Protein AF-A0A2X2K7L7-F1 (afdb_monomer)

Foldseek 3Di:
DVLVCLVVVLVVVLVVVVVVLVVPDPAFPQVVVLVVVVVVDDPVCCCVPPPPPVVVVLCCPLQVPQQCPVCVVPNVVSLQVSLVVQLVPGHGPDPSNSVSSSVSSNSVSVSD

Radius of gyration: 14.84 Å; Cα contacts (8 Å, |Δi|>4): 94; chains: 1; bounding box: 29×33×39 Å

Solvent-accessible surface area (backbone atoms only — not comparable to full-atom values): 6036 Å² total; per-residue (Å²): 117,70,66,60,52,52,53,53,51,42,54,54,49,47,53,54,49,50,54,57,47,55,74,78,41,79,82,32,47,43,60,57,51,48,55,56,53,52,77,78,44,59,68,76,55,43,48,46,66,63,49,51,50,48,54,52,50,47,47,47,45,43,48,46,38,37,18,58,56,73,21,56,92,41,50,68,60,15,36,56,53,30,9,52,53,52,16,70,74,52,56,45,92,44,85,70,45,32,47,65,42,29,54,46,32,43,54,67,48,68,79,112

Structure (mmCIF, N/CA/C/O backbone):
data_AF-A0A2X2K7L7-F1
#
_entry.id   AF-A0A2X2K7L7-F1
#
loop_
_atom_site.group_PDB
_atom_site.id
_atom_site.type_symbol
_atom_site.label_atom_id
_atom_site.label_alt_id
_atom_site.label_comp_id
_atom_site.label_asym_id
_atom_site.label_entity_id
_atom_site.label_seq_id
_atom_site.pdbx_PDB_ins_code
_atom_site.Cartn_x
_atom_site.Cartn_y
_atom_site.Cartn_z
_atom_site.occupancy
_atom_site.B_iso_or_equiv
_atom_site.auth_seq_id
_atom_site.auth_comp_id
_atom_site.auth_asym_id
_atom_site.auth_atom_id
_atom_site.pdbx_PDB_model_num
ATOM 1 N N . MET A 1 1 ? 9.593 8.647 20.745 1.00 60.00 1 MET A N 1
ATOM 2 C CA . MET A 1 1 ? 10.613 7.573 20.722 1.00 60.00 1 MET A CA 1
ATOM 3 C C . MET A 1 1 ? 10.013 6.228 20.308 1.00 60.00 1 MET A C 1
ATOM 5 O O . MET A 1 1 ? 10.528 5.652 19.366 1.00 60.00 1 MET A O 1
ATOM 9 N N . SER A 1 2 ? 8.910 5.753 20.907 1.00 78.38 2 SER A N 1
ATOM 10 C CA . SER A 1 2 ? 8.307 4.445 20.564 1.00 78.38 2 SER A CA 1
ATOM 11 C C . SER A 1 2 ? 7.745 4.347 19.136 1.00 78.38 2 SER A C 1
ATOM 13 O O . SER A 1 2 ? 8.031 3.382 18.443 1.00 78.38 2 SER A O 1
ATOM 15 N N . GLN A 1 3 ? 7.005 5.352 18.656 1.00 78.00 3 GLN A N 1
ATOM 16 C CA . GLN A 1 3 ? 6.373 5.312 17.323 1.00 78.00 3 GLN A CA 1
ATOM 17 C C . GLN A 1 3 ? 7.373 5.240 16.162 1.00 78.00 3 GLN A C 1
ATOM 19 O O . GLN A 1 3 ? 7.173 4.479 15.225 1.00 78.00 3 GLN A O 1
ATOM 24 N N . VAL A 1 4 ? 8.483 5.976 16.248 1.00 82.94 4 VAL A N 1
ATOM 25 C CA . VAL A 1 4 ? 9.533 5.957 15.216 1.00 82.94 4 VAL A CA 1
ATOM 26 C C . VAL A 1 4 ? 10.177 4.572 15.114 1.00 82.94 4 VAL A C 1
ATOM 28 O O . VAL A 1 4 ? 10.427 4.096 14.014 1.00 82.94 4 VAL A O 1
ATOM 31 N N . ILE A 1 5 ? 10.386 3.895 16.249 1.00 85.88 5 ILE A N 1
ATOM 32 C CA . ILE A 1 5 ? 10.921 2.525 16.279 1.00 85.88 5 ILE A CA 1
ATOM 33 C C . ILE A 1 5 ? 9.964 1.560 15.578 1.00 85.88 5 ILE A C 1
ATOM 35 O O . ILE A 1 5 ? 10.415 0.713 14.815 1.00 85.88 5 ILE A O 1
ATOM 39 N N . TYR A 1 6 ? 8.658 1.705 15.797 1.00 85.19 6 TYR A N 1
ATOM 40 C CA . TYR A 1 6 ? 7.659 0.870 15.139 1.00 85.19 6 TYR A CA 1
ATOM 41 C C . TYR A 1 6 ? 7.608 1.096 13.626 1.00 85.19 6 TYR A C 1
ATOM 43 O O . TYR A 1 6 ? 7.581 0.120 12.887 1.00 85.19 6 TYR A O 1
ATOM 51 N N . ILE A 1 7 ? 7.681 2.350 13.168 1.00 86.50 7 ILE A N 1
ATOM 52 C CA . ILE A 1 7 ? 7.718 2.681 11.736 1.00 86.50 7 ILE A CA 1
ATOM 53 C C . ILE A 1 7 ? 8.977 2.104 11.078 1.00 86.50 7 ILE A C 1
ATOM 55 O O . ILE A 1 7 ? 8.882 1.426 10.059 1.00 86.50 7 ILE A O 1
ATOM 59 N N . ILE A 1 8 ? 10.154 2.327 11.675 1.00 90.12 8 ILE A N 1
ATOM 60 C CA . ILE A 1 8 ? 11.423 1.807 11.144 1.00 90.12 8 ILE A CA 1
ATOM 61 C C . ILE A 1 8 ? 11.419 0.276 11.160 1.00 90.12 8 ILE A C 1
ATOM 63 O O . ILE A 1 8 ? 11.775 -0.351 10.168 1.00 90.12 8 ILE A O 1
ATOM 67 N N . GLY A 1 9 ? 10.988 -0.335 12.266 1.00 92.38 9 GLY A N 1
ATOM 68 C CA . GLY A 1 9 ? 10.882 -1.788 12.384 1.00 92.38 9 GLY A CA 1
ATOM 69 C C . GLY A 1 9 ? 9.908 -2.386 11.370 1.00 92.38 9 GLY A C 1
ATOM 70 O O . GLY A 1 9 ? 10.203 -3.423 10.787 1.00 92.38 9 GLY A O 1
ATOM 71 N N . GLY A 1 10 ? 8.791 -1.705 11.107 1.00 92.62 10 GLY A N 1
ATOM 72 C CA . GLY A 1 10 ? 7.831 -2.063 10.068 1.00 92.62 10 GLY A CA 1
ATOM 73 C C . GLY A 1 10 ? 8.409 -2.032 8.673 1.00 92.62 10 GLY A C 1
ATOM 74 O O . GLY A 1 10 ? 8.295 -3.011 7.947 1.00 92.62 10 GLY A O 1
ATOM 75 N N . ALA A 1 11 ? 9.073 -0.932 8.322 1.00 92.31 11 ALA A N 1
ATOM 76 C CA . ALA A 1 11 ? 9.718 -0.785 7.025 1.00 92.31 11 ALA A CA 1
ATOM 77 C C . ALA A 1 11 ? 10.797 -1.858 6.806 1.00 92.31 11 ALA A C 1
ATOM 79 O O . ALA A 1 11 ? 10.863 -2.455 5.736 1.00 92.31 11 ALA A O 1
ATOM 80 N N . LEU A 1 12 ? 11.601 -2.159 7.833 1.00 95.56 12 LEU A N 1
ATOM 81 C CA . LEU A 1 12 ? 12.599 -3.232 7.771 1.00 95.56 12 LEU A CA 1
ATOM 82 C C . LEU A 1 12 ? 11.958 -4.619 7.637 1.00 95.56 12 LEU A C 1
ATOM 84 O O . LEU A 1 12 ? 12.487 -5.468 6.921 1.00 95.56 12 LEU A O 1
ATOM 88 N N . LEU A 1 13 ? 10.830 -4.855 8.312 1.00 96.06 13 LEU A N 1
ATOM 89 C CA . LEU A 1 13 ? 10.093 -6.110 8.205 1.0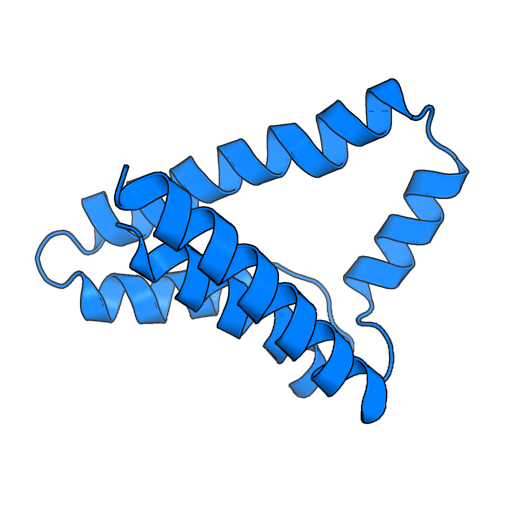0 96.06 13 LEU A CA 1
ATOM 90 C C . LEU A 1 13 ? 9.497 -6.289 6.805 1.00 96.06 13 LEU A C 1
ATOM 92 O O . LEU A 1 13 ? 9.671 -7.355 6.226 1.00 96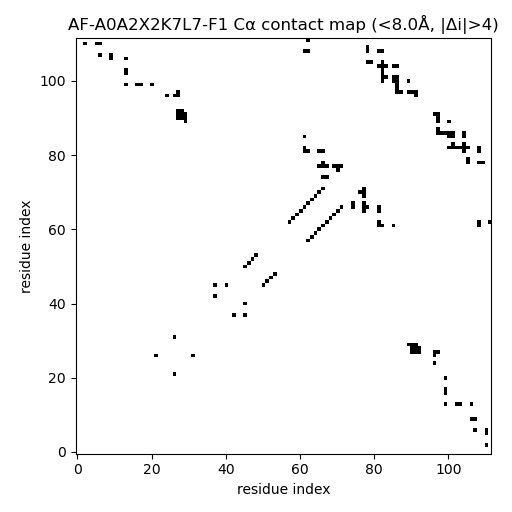.06 13 LEU A O 1
ATOM 96 N N . ILE A 1 14 ? 8.851 -5.254 6.259 1.00 95.88 14 ILE A N 1
ATOM 97 C CA . ILE A 1 14 ? 8.321 -5.246 4.887 1.00 95.88 14 ILE A CA 1
ATOM 98 C C . ILE A 1 14 ? 9.450 -5.539 3.902 1.00 95.88 14 ILE A C 1
ATOM 100 O O . ILE A 1 14 ? 9.352 -6.501 3.155 1.00 95.88 14 ILE A O 1
ATOM 104 N N . TYR A 1 15 ? 10.572 -4.822 4.002 1.00 95.69 15 TYR A N 1
ATOM 105 C CA . TYR A 1 15 ? 11.736 -5.050 3.146 1.00 95.69 15 TYR A CA 1
ATOM 106 C C . TYR A 1 15 ? 12.243 -6.502 3.201 1.00 95.69 15 TYR A C 1
ATOM 108 O O . TYR A 1 15 ? 12.554 -7.102 2.174 1.00 95.69 15 TYR A O 1
ATOM 116 N N . GLY A 1 16 ? 12.317 -7.096 4.396 1.00 96.88 16 GLY A N 1
ATOM 117 C CA . GLY A 1 16 ? 12.709 -8.498 4.556 1.00 96.88 16 GLY A CA 1
ATOM 118 C C . GLY A 1 16 ? 11.701 -9.483 3.955 1.00 96.88 16 GLY A C 1
ATOM 119 O O . GLY A 1 16 ? 12.104 -10.481 3.357 1.00 96.88 16 GLY A O 1
ATOM 120 N N . LEU A 1 17 ? 10.403 -9.204 4.096 1.00 96.94 17 LEU A N 1
ATOM 121 C CA . LEU A 1 17 ? 9.332 -10.009 3.507 1.00 96.94 17 LEU A CA 1
ATOM 122 C C . LEU A 1 17 ? 9.301 -9.889 1.980 1.00 96.94 17 LEU A C 1
ATOM 124 O O . LEU A 1 17 ? 9.124 -10.910 1.323 1.00 96.94 17 LEU A O 1
ATOM 128 N N . ASP A 1 18 ? 9.552 -8.702 1.425 1.00 95.94 18 ASP A N 1
ATOM 129 C CA . ASP A 1 18 ? 9.659 -8.477 -0.020 1.00 95.94 18 ASP A CA 1
ATOM 130 C C . ASP A 1 18 ? 10.820 -9.294 -0.603 1.00 95.94 18 ASP A C 1
ATOM 132 O O . ASP A 1 18 ? 10.643 -10.022 -1.576 1.00 95.94 18 ASP A O 1
ATOM 136 N N . HIS A 1 19 ? 11.998 -9.264 0.034 1.00 95.81 19 HIS A N 1
ATOM 137 C CA . HIS A 1 19 ? 13.142 -10.093 -0.377 1.00 95.81 19 HIS A CA 1
ATOM 138 C C . HIS A 1 19 ? 12.840 -11.587 -0.317 1.00 95.81 19 HIS A C 1
ATOM 140 O O . HIS A 1 19 ? 13.225 -12.341 -1.211 1.00 95.81 19 HIS A O 1
ATOM 146 N N . LEU A 1 20 ? 12.148 -12.025 0.735 1.00 96.50 20 LEU A N 1
ATOM 147 C CA . LEU A 1 20 ? 11.727 -13.414 0.858 1.00 96.50 20 LEU A CA 1
ATOM 148 C C . LEU A 1 20 ? 10.726 -13.785 -0.241 1.00 96.50 20 LEU A C 1
ATOM 150 O O . LEU A 1 20 ? 10.844 -14.853 -0.832 1.00 96.50 20 LEU A O 1
ATOM 154 N N . TYR A 1 21 ? 9.760 -12.913 -0.526 1.00 95.94 21 TYR A N 1
ATOM 155 C CA . TYR A 1 21 ? 8.779 -13.103 -1.587 1.00 95.94 21 TYR A CA 1
ATOM 156 C C . TYR A 1 21 ? 9.472 -13.246 -2.949 1.00 95.94 21 TYR A C 1
ATOM 158 O O . TYR A 1 21 ? 9.250 -14.245 -3.637 1.00 95.94 21 TYR A O 1
ATOM 166 N N . LEU A 1 22 ? 10.382 -12.322 -3.274 1.00 95.62 22 LEU A N 1
ATOM 167 C CA . LEU A 1 22 ? 11.142 -12.295 -4.528 1.00 95.62 22 LEU A CA 1
ATOM 168 C C . LEU A 1 22 ? 12.121 -13.468 -4.684 1.00 95.62 22 LEU A C 1
ATOM 170 O O . LEU A 1 22 ? 12.541 -13.785 -5.793 1.00 95.62 22 LEU A O 1
ATOM 174 N N . HIS A 1 23 ? 12.488 -14.146 -3.594 1.00 96.00 23 HIS A N 1
ATOM 175 C CA . HIS A 1 23 ? 13.289 -15.368 -3.673 1.00 96.00 23 HIS A CA 1
ATOM 176 C C . HIS A 1 23 ? 12.515 -16.543 -4.292 1.00 96.00 23 HIS A C 1
ATOM 178 O O . HIS A 1 23 ? 13.121 -17.450 -4.863 1.00 96.00 23 HIS A O 1
ATOM 184 N N . PHE A 1 24 ? 11.186 -16.541 -4.162 1.00 95.06 24 PHE A N 1
ATOM 185 C CA . PHE A 1 24 ? 10.321 -17.638 -4.602 1.00 95.06 24 PHE A CA 1
ATOM 186 C C . PHE A 1 24 ? 9.377 -17.262 -5.747 1.00 95.06 24 PHE A C 1
ATOM 188 O O . PHE A 1 24 ? 8.849 -18.161 -6.400 1.00 95.06 24 PHE A O 1
ATOM 195 N N . HIS A 1 25 ? 9.140 -15.970 -5.975 1.00 93.81 25 HIS A N 1
ATOM 196 C CA . HIS A 1 25 ? 8.157 -15.467 -6.929 1.00 93.81 25 HIS A CA 1
ATOM 197 C C . HIS A 1 25 ? 8.707 -14.283 -7.715 1.00 93.81 25 HIS A C 1
ATOM 199 O O . HIS A 1 25 ? 9.602 -13.573 -7.260 1.00 93.81 25 HIS A O 1
ATOM 205 N N . ASP A 1 26 ? 8.118 -14.046 -8.881 1.00 92.75 26 ASP A N 1
ATOM 206 C CA . ASP A 1 26 ? 8.460 -12.899 -9.707 1.00 92.75 26 ASP A CA 1
ATOM 207 C C . ASP A 1 26 ? 7.915 -11.588 -9.125 1.00 92.75 26 ASP A C 1
ATOM 209 O O . ASP A 1 26 ? 6.950 -11.554 -8.348 1.00 92.75 26 ASP A O 1
ATOM 213 N N . VAL A 1 27 ? 8.545 -10.493 -9.549 1.00 91.19 27 VAL A N 1
ATOM 214 C CA . VAL A 1 27 ? 8.149 -9.121 -9.225 1.00 91.19 27 VAL A CA 1
ATOM 215 C C . VAL A 1 27 ? 6.682 -8.897 -9.629 1.00 91.19 27 VAL A C 1
ATOM 217 O O . VAL A 1 27 ? 6.341 -9.185 -10.781 1.00 91.19 27 VAL A O 1
ATOM 220 N N . PRO A 1 28 ? 5.809 -8.388 -8.736 1.00 92.62 28 PRO A N 1
ATOM 221 C CA . PRO A 1 28 ? 4.410 -8.128 -9.068 1.00 92.62 28 PRO A CA 1
ATOM 222 C C . PRO A 1 28 ? 4.251 -7.114 -10.208 1.00 92.62 28 PRO A C 1
ATOM 224 O O . PRO A 1 28 ? 5.074 -6.216 -10.376 1.00 92.62 28 PRO A O 1
ATOM 227 N N . THR A 1 29 ? 3.157 -7.227 -10.958 1.00 92.81 29 THR A N 1
ATOM 228 C CA . THR A 1 29 ? 2.858 -6.414 -12.149 1.00 92.81 29 THR A CA 1
ATOM 229 C C . THR A 1 29 ? 2.897 -4.917 -11.872 1.00 92.81 29 THR A C 1
ATOM 231 O O . THR A 1 29 ? 3.541 -4.187 -12.618 1.00 92.81 29 THR A O 1
ATOM 234 N N . ASN A 1 30 ? 2.299 -4.475 -10.762 1.00 90.12 30 ASN A N 1
ATOM 235 C CA . ASN A 1 30 ? 2.327 -3.075 -10.348 1.00 90.12 30 ASN A CA 1
ATOM 236 C C . ASN A 1 30 ? 3.760 -2.527 -10.203 1.00 90.12 30 ASN A C 1
ATOM 238 O O . ASN A 1 30 ? 4.044 -1.439 -10.686 1.00 90.12 30 ASN A O 1
ATOM 242 N N . GLU A 1 31 ? 4.688 -3.289 -9.619 1.00 90.19 31 GLU A N 1
ATOM 243 C CA . GLU A 1 31 ? 6.084 -2.842 -9.487 1.00 90.19 31 GLU A CA 1
ATOM 244 C C . GLU A 1 31 ? 6.783 -2.765 -10.855 1.00 90.19 31 GLU A C 1
ATOM 246 O O . GLU A 1 31 ? 7.514 -1.820 -11.139 1.00 90.19 31 GLU A O 1
ATOM 251 N N . GLN A 1 32 ? 6.508 -3.717 -11.753 1.00 92.62 32 GLN A N 1
ATOM 252 C CA . GLN A 1 32 ? 7.057 -3.684 -13.112 1.00 92.62 32 GLN A CA 1
ATOM 253 C C . GLN A 1 32 ? 6.542 -2.488 -13.921 1.00 92.62 32 GLN A C 1
ATOM 255 O O . GLN A 1 32 ? 7.278 -1.925 -14.732 1.00 92.62 32 GLN A O 1
ATOM 260 N N . GLU A 1 33 ? 5.267 -2.140 -13.762 1.00 90.31 33 GLU A N 1
ATOM 261 C CA . GLU A 1 33 ? 4.666 -0.984 -14.420 1.00 90.31 33 GLU A CA 1
ATOM 262 C C . GLU A 1 33 ? 5.222 0.315 -13.846 1.00 90.31 33 GLU A C 1
ATOM 264 O O . GLU A 1 33 ? 5.637 1.191 -14.607 1.00 90.31 33 GLU A O 1
ATOM 269 N N . LEU A 1 34 ? 5.372 0.375 -12.523 1.00 90.38 34 LEU A N 1
ATOM 270 C CA . LEU A 1 34 ? 5.987 1.502 -11.848 1.00 90.38 34 LEU A CA 1
ATOM 271 C C . LEU A 1 34 ? 7.419 1.750 -12.330 1.00 90.38 34 LEU A C 1
ATOM 273 O O . LEU A 1 34 ? 7.764 2.877 -12.683 1.00 90.38 34 LEU A O 1
ATOM 277 N N . ASP A 1 35 ? 8.238 0.703 -12.436 1.00 91.19 35 ASP A N 1
ATOM 278 C CA . ASP A 1 35 ? 9.600 0.801 -12.964 1.00 91.19 35 ASP A CA 1
ATOM 279 C C . ASP A 1 35 ? 9.637 1.353 -14.398 1.00 91.19 35 ASP A C 1
ATOM 281 O O . ASP A 1 35 ? 10.528 2.137 -14.746 1.00 91.19 35 ASP A O 1
ATOM 285 N N . ARG A 1 36 ? 8.665 0.985 -15.244 1.00 90.88 36 ARG A N 1
ATOM 286 C CA . ARG A 1 36 ? 8.557 1.508 -16.617 1.00 90.88 36 ARG A CA 1
ATOM 287 C C . ARG A 1 36 ? 8.174 2.984 -16.626 1.00 90.88 36 ARG A C 1
ATOM 289 O O . ARG A 1 36 ? 8.766 3.749 -17.386 1.00 90.88 36 ARG A O 1
ATOM 296 N N . GLU A 1 37 ? 7.230 3.405 -15.787 1.00 87.94 37 GLU A N 1
ATOM 297 C CA . GLU A 1 37 ? 6.856 4.820 -15.672 1.00 87.94 37 GLU A CA 1
ATOM 298 C C . GLU A 1 37 ? 8.019 5.670 -15.141 1.00 87.94 37 GLU A C 1
ATOM 300 O O . GLU A 1 37 ? 8.323 6.741 -15.680 1.00 87.94 37 GLU A O 1
ATOM 305 N N . LEU A 1 38 ? 8.740 5.160 -14.137 1.00 90.25 38 LEU A N 1
ATOM 306 C CA . LEU A 1 38 ? 9.877 5.836 -13.515 1.00 90.25 38 LEU A CA 1
ATOM 307 C C . LEU A 1 38 ? 11.028 6.098 -14.491 1.00 90.25 38 LEU A C 1
ATOM 309 O O . LEU A 1 38 ? 11.661 7.151 -14.407 1.00 90.25 38 LEU A O 1
ATOM 313 N N . GLN A 1 39 ? 11.283 5.196 -15.445 1.00 90.38 39 GLN A N 1
ATOM 314 C CA . GLN A 1 39 ? 12.322 5.382 -16.471 1.00 90.38 39 GLN A CA 1
ATOM 315 C C . GLN A 1 39 ? 12.071 6.591 -17.383 1.00 90.38 39 GLN A C 1
ATOM 317 O O . GLN A 1 39 ? 13.007 7.107 -18.001 1.00 90.38 39 GLN A O 1
ATOM 322 N N . HIS A 1 40 ? 10.826 7.058 -17.467 1.00 87.81 40 HIS A N 1
ATOM 323 C CA . HIS A 1 40 ? 10.421 8.158 -18.337 1.00 87.81 40 HIS A CA 1
ATOM 324 C C . HIS A 1 40 ? 10.113 9.456 -17.576 1.00 87.81 40 HIS A C 1
ATOM 326 O O . HIS A 1 40 ? 9.840 10.480 -18.207 1.00 87.81 40 HIS A O 1
ATOM 332 N N . MET A 1 41 ? 10.200 9.451 -16.240 1.00 90.81 41 MET A N 1
ATOM 333 C CA . MET A 1 41 ? 9.852 10.590 -15.390 1.00 90.81 41 MET A CA 1
ATOM 334 C C . MET A 1 41 ? 11.074 11.219 -14.700 1.00 90.81 41 MET A C 1
ATOM 336 O O . MET A 1 41 ? 11.946 10.516 -14.189 1.00 90.81 41 MET A O 1
ATOM 340 N N . PRO A 1 42 ? 11.151 12.563 -14.613 1.00 94.00 42 PRO A N 1
ATOM 341 C CA . PRO A 1 42 ? 12.158 13.223 -13.791 1.00 94.00 42 PRO A CA 1
ATOM 342 C C . PRO A 1 42 ? 12.019 12.835 -12.314 1.00 94.00 42 PRO A C 1
ATOM 344 O O . PRO A 1 42 ? 10.921 12.886 -11.764 1.00 94.00 42 PRO A O 1
ATOM 347 N N . LEU A 1 43 ? 13.144 12.571 -11.640 1.00 90.62 43 LEU A N 1
ATOM 348 C CA . LEU A 1 43 ? 13.180 12.101 -10.245 1.00 90.62 43 LEU A CA 1
ATOM 349 C C . LEU A 1 43 ? 12.307 12.928 -9.284 1.00 90.62 43 LEU A C 1
ATOM 351 O O . LEU A 1 43 ? 11.614 12.372 -8.438 1.00 90.62 43 LEU A O 1
ATOM 355 N N . TYR A 1 44 ? 12.328 14.258 -9.407 1.00 92.38 44 TYR A N 1
ATOM 356 C CA . TYR A 1 44 ? 11.543 15.133 -8.532 1.00 92.38 44 TYR A CA 1
ATOM 357 C C . TYR A 1 44 ? 10.031 14.976 -8.743 1.00 92.38 44 TYR A C 1
ATOM 359 O O . TYR A 1 44 ? 9.278 15.092 -7.780 1.00 92.38 44 TYR A O 1
ATOM 367 N N . MET A 1 45 ? 9.584 14.705 -9.977 1.00 92.88 45 MET A N 1
ATOM 368 C CA . MET A 1 45 ? 8.178 14.406 -10.249 1.00 92.88 45 MET A CA 1
ATOM 369 C C . MET A 1 45 ? 7.823 13.053 -9.653 1.00 92.88 45 MET A C 1
ATOM 371 O O . MET A 1 45 ? 6.868 12.984 -8.888 1.00 92.88 45 MET A O 1
ATOM 375 N N . SER A 1 46 ? 8.642 12.030 -9.906 1.00 92.06 46 SER A N 1
ATOM 376 C CA . SER A 1 46 ? 8.433 10.677 -9.391 1.00 92.06 46 SER A CA 1
ATOM 377 C C . SER A 1 46 ? 8.298 10.647 -7.868 1.00 92.06 46 SER A C 1
ATOM 379 O O . SER A 1 46 ? 7.349 10.081 -7.338 1.00 92.06 46 SER A O 1
ATOM 381 N N . ILE A 1 47 ? 9.185 11.331 -7.138 1.00 92.06 47 ILE A N 1
ATOM 382 C CA . ILE A 1 47 ? 9.103 11.407 -5.670 1.00 92.06 47 ILE A CA 1
ATOM 383 C C . ILE A 1 47 ? 7.751 11.977 -5.220 1.00 92.06 47 ILE A C 1
ATOM 385 O O . ILE A 1 47 ? 7.148 11.479 -4.271 1.00 92.06 47 ILE A O 1
ATOM 389 N N . VAL A 1 48 ? 7.252 13.016 -5.888 1.00 93.75 48 VAL A N 1
ATOM 390 C CA . VAL A 1 48 ? 5.992 13.652 -5.495 1.00 93.75 48 VAL A CA 1
ATOM 391 C C . VAL A 1 48 ? 4.794 12.777 -5.862 1.00 93.75 48 VAL A C 1
ATOM 393 O O . VAL A 1 48 ? 3.932 12.555 -5.014 1.00 93.75 48 VAL A O 1
ATOM 396 N N . THR A 1 49 ? 4.730 12.282 -7.098 1.00 91.81 49 THR A N 1
ATOM 397 C CA . THR A 1 49 ? 3.532 11.630 -7.647 1.00 91.81 49 THR A CA 1
ATOM 398 C C . THR A 1 49 ? 3.406 10.159 -7.283 1.00 91.81 49 THR A C 1
ATOM 400 O O . THR A 1 49 ? 2.283 9.683 -7.179 1.00 91.81 49 THR A O 1
ATOM 403 N N . ILE A 1 50 ? 4.522 9.458 -7.076 1.00 90.81 50 ILE A N 1
ATOM 404 C CA . ILE A 1 50 ? 4.550 8.010 -6.821 1.00 90.81 50 ILE A CA 1
ATOM 405 C C . ILE A 1 50 ? 4.808 7.707 -5.343 1.00 90.81 50 ILE A C 1
ATOM 407 O O . ILE A 1 50 ? 4.223 6.779 -4.799 1.00 90.81 50 ILE A O 1
ATOM 411 N N . ALA A 1 51 ? 5.647 8.492 -4.661 1.00 90.25 51 ALA A N 1
ATOM 412 C CA . ALA A 1 51 ? 5.971 8.219 -3.260 1.00 90.25 51 ALA A CA 1
ATOM 413 C C . ALA A 1 51 ? 5.128 9.058 -2.289 1.00 90.25 51 ALA A C 1
ATOM 415 O O . ALA A 1 51 ? 4.435 8.517 -1.433 1.00 90.25 51 ALA A O 1
ATOM 416 N N . ILE A 1 52 ? 5.171 10.390 -2.400 1.00 94.00 52 ILE A N 1
ATOM 417 C CA . ILE A 1 52 ? 4.591 11.275 -1.375 1.00 94.00 52 ILE A CA 1
ATOM 418 C C . ILE A 1 52 ? 3.063 11.308 -1.446 1.00 94.0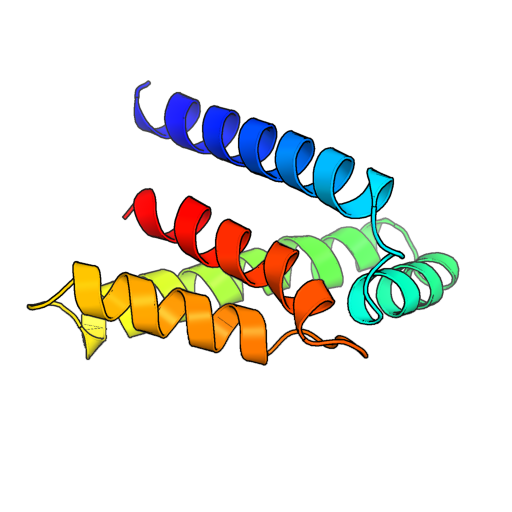0 52 ILE A C 1
ATOM 420 O O . ILE A 1 52 ? 2.401 11.111 -0.426 1.00 94.00 52 ILE A O 1
ATOM 424 N N . ILE A 1 53 ? 2.492 11.593 -2.621 1.00 95.69 53 ILE A N 1
ATOM 425 C CA . ILE A 1 53 ? 1.036 11.726 -2.767 1.00 95.69 53 ILE A CA 1
ATOM 426 C C . ILE A 1 53 ? 0.328 10.405 -2.425 1.00 95.69 53 ILE A C 1
ATOM 428 O O . ILE A 1 53 ? -0.568 10.451 -1.575 1.00 95.69 53 ILE A O 1
ATOM 432 N N . PRO A 1 54 ? 0.725 9.242 -2.985 1.00 93.38 54 PRO A N 1
ATOM 433 C CA . PRO A 1 54 ? 0.100 7.967 -2.644 1.00 93.38 54 PRO A CA 1
ATOM 434 C C . PRO A 1 54 ? 0.217 7.645 -1.156 1.00 93.38 54 PRO A C 1
ATOM 436 O O . PRO A 1 54 ? -0.807 7.396 -0.529 1.00 93.38 54 PRO A O 1
ATOM 439 N N . ALA A 1 55 ? 1.393 7.807 -0.535 1.00 92.44 55 ALA A N 1
ATOM 440 C CA . ALA A 1 55 ? 1.558 7.545 0.898 1.00 92.44 55 ALA A CA 1
ATOM 441 C C . ALA A 1 55 ? 0.611 8.382 1.782 1.00 92.44 55 ALA A C 1
ATOM 443 O O . ALA A 1 55 ? 0.043 7.871 2.752 1.00 92.44 55 ALA A O 1
ATOM 444 N N . ILE A 1 56 ? 0.403 9.663 1.448 1.00 96.06 56 ILE A N 1
ATOM 445 C CA . ILE A 1 56 ? -0.543 10.530 2.169 1.00 96.06 56 ILE A CA 1
ATOM 446 C C . ILE A 1 56 ? -1.981 10.046 1.966 1.00 96.06 56 ILE A C 1
ATOM 448 O O . ILE A 1 56 ? -2.735 9.926 2.936 1.00 96.06 56 ILE A O 1
ATOM 452 N N . VAL A 1 57 ? -2.373 9.780 0.717 1.00 97.00 57 VAL A N 1
ATOM 453 C CA . VAL A 1 57 ? -3.728 9.321 0.382 1.00 97.00 57 VAL A CA 1
ATOM 454 C C . VAL A 1 57 ? -4.025 7.995 1.074 1.00 97.00 57 VAL A C 1
ATOM 456 O O . VAL A 1 57 ? -5.077 7.844 1.692 1.00 97.00 57 VAL A O 1
ATOM 459 N N . GLU A 1 58 ? -3.084 7.061 1.043 1.00 95.31 58 GLU A N 1
ATOM 460 C CA . GLU A 1 58 ? -3.213 5.763 1.681 1.00 95.31 58 GLU A CA 1
ATOM 461 C C . GLU A 1 58 ? -3.381 5.883 3.204 1.00 95.31 58 GLU A C 1
ATOM 463 O O . GLU A 1 58 ? -4.247 5.230 3.791 1.00 95.31 58 GLU A O 1
ATOM 468 N N . GLU A 1 59 ? -2.601 6.734 3.875 1.00 94.50 59 GLU A N 1
ATOM 469 C CA . GLU A 1 59 ? -2.751 6.949 5.320 1.00 94.50 59 GLU A CA 1
ATOM 470 C C . GLU A 1 59 ?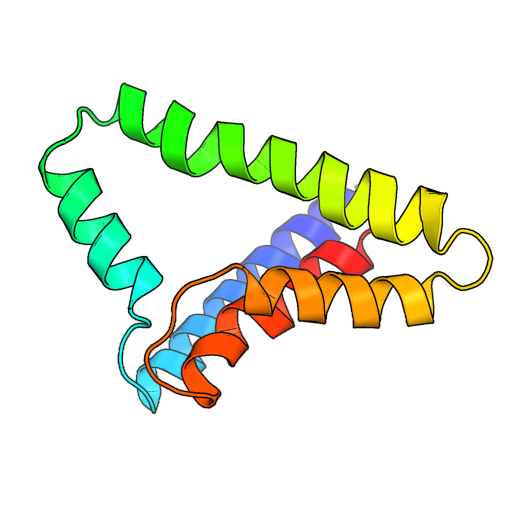 -4.131 7.534 5.653 1.00 94.50 59 GLU A C 1
ATOM 472 O O . GLU A 1 59 ? -4.825 7.046 6.550 1.00 94.50 59 GLU A O 1
ATOM 477 N N . ILE A 1 60 ? -4.589 8.526 4.886 1.00 96.62 60 ILE A N 1
ATOM 478 C CA . ILE A 1 60 ? -5.902 9.147 5.095 1.00 96.62 60 ILE A CA 1
ATOM 479 C C . ILE A 1 60 ? -7.031 8.136 4.865 1.00 96.62 60 ILE A C 1
ATOM 481 O O . ILE A 1 60 ? -7.949 8.040 5.682 1.00 96.62 60 ILE A O 1
ATOM 485 N N . VAL A 1 61 ? -6.979 7.371 3.775 1.00 97.44 61 VAL A N 1
ATOM 486 C CA . VAL A 1 61 ? -8.054 6.453 3.382 1.00 97.44 61 VAL A CA 1
ATOM 487 C C . VAL A 1 61 ? -8.069 5.211 4.266 1.00 97.44 61 VAL A C 1
ATOM 489 O O . VAL A 1 61 ? -9.071 4.932 4.927 1.00 97.44 61 VAL A O 1
ATOM 492 N N . PHE A 1 62 ? -6.967 4.469 4.320 1.00 96.81 62 PHE A N 1
ATOM 493 C CA . PHE A 1 62 ? -6.943 3.151 4.951 1.00 96.81 62 PHE A CA 1
ATOM 494 C C . PHE A 1 62 ? -6.892 3.247 6.472 1.00 96.81 62 PHE A C 1
ATOM 496 O O . PHE A 1 62 ? -7.599 2.510 7.165 1.00 96.81 62 PHE A O 1
ATOM 503 N N . ARG A 1 63 ? -6.092 4.174 7.008 1.00 94.50 63 ARG A N 1
ATOM 504 C CA . ARG A 1 63 ? -5.893 4.307 8.454 1.00 94.50 63 ARG A CA 1
ATOM 505 C C . ARG A 1 63 ? -6.850 5.322 9.059 1.00 94.50 63 ARG A C 1
ATOM 507 O O . ARG A 1 63 ? -7.507 5.027 10.058 1.00 94.50 63 ARG A O 1
ATOM 514 N N . GLY A 1 64 ? -6.999 6.478 8.422 1.00 94.50 64 GLY A N 1
ATOM 515 C CA . GLY A 1 64 ? -7.946 7.510 8.833 1.00 94.50 64 GLY A CA 1
ATOM 516 C C . GLY A 1 64 ? -9.404 7.079 8.664 1.00 94.50 64 GLY A C 1
ATOM 517 O O . GLY A 1 64 ? -10.140 6.983 9.644 1.00 94.50 64 GLY A O 1
ATOM 518 N N . MET A 1 65 ? -9.844 6.810 7.436 1.00 96.62 65 MET A N 1
ATOM 519 C CA . MET A 1 65 ? -11.265 6.585 7.160 1.00 96.62 65 MET A CA 1
ATOM 520 C C . MET A 1 65 ? -11.713 5.156 7.468 1.00 96.62 65 MET A C 1
ATOM 522 O O . MET A 1 65 ? -12.623 4.968 8.277 1.00 96.62 65 MET A O 1
ATOM 526 N N . ILE A 1 66 ? -11.094 4.137 6.870 1.00 96.25 66 ILE A N 1
ATOM 527 C CA . ILE A 1 66 ? -11.573 2.755 7.023 1.00 96.25 66 ILE A CA 1
ATOM 528 C C . ILE A 1 66 ? -11.430 2.307 8.484 1.00 96.25 66 ILE A C 1
ATOM 530 O O . ILE A 1 66 ? -12.428 1.978 9.128 1.00 96.25 66 ILE A O 1
ATOM 534 N N . ILE A 1 67 ? -10.223 2.352 9.052 1.00 95.62 67 ILE A N 1
ATOM 535 C CA . ILE A 1 67 ? -9.998 1.820 10.404 1.00 95.62 67 ILE A CA 1
ATOM 536 C C . ILE A 1 67 ? -10.599 2.733 11.484 1.00 95.62 67 ILE A C 1
ATOM 538 O O . ILE A 1 67 ? -11.421 2.274 12.283 1.00 95.62 67 ILE A O 1
ATOM 542 N N . ARG A 1 68 ? -10.225 4.022 11.523 1.00 94.62 68 ARG A N 1
ATOM 543 C CA . ARG A 1 68 ? -10.605 4.915 12.637 1.00 94.62 68 ARG A CA 1
ATOM 544 C C . ARG A 1 68 ? -12.010 5.514 12.531 1.00 94.62 68 ARG A C 1
ATOM 546 O O . ARG A 1 68 ? -12.552 5.885 13.571 1.00 94.62 68 ARG A O 1
ATOM 553 N N . VAL A 1 69 ? -12.615 5.621 11.342 1.00 95.44 69 VAL A N 1
ATOM 554 C CA . VAL A 1 69 ? -13.971 6.190 11.183 1.00 95.44 69 VAL A CA 1
ATOM 555 C C . VAL A 1 69 ? -15.019 5.096 10.989 1.00 95.44 69 VAL A C 1
ATOM 557 O O . VAL A 1 69 ? -15.921 4.976 11.822 1.00 95.44 69 VAL A O 1
ATOM 560 N N . VAL A 1 70 ? -14.899 4.280 9.939 1.00 97.38 70 VAL A N 1
ATOM 561 C CA . VAL A 1 70 ? -15.899 3.252 9.595 1.00 97.38 70 VAL A CA 1
ATOM 562 C C . VAL A 1 70 ? -15.919 2.145 10.651 1.00 97.38 70 VAL A C 1
ATOM 564 O O . VAL A 1 70 ? -16.969 1.840 11.217 1.00 97.38 70 VAL A O 1
ATOM 567 N N . PHE A 1 71 ? -14.751 1.602 10.996 1.00 96.69 71 PHE A N 1
ATOM 568 C CA . PHE A 1 71 ? -14.610 0.496 11.947 1.00 96.69 71 PHE A CA 1
ATOM 569 C C . PHE A 1 71 ? -14.181 0.939 13.352 1.00 96.69 71 PHE A C 1
ATOM 571 O O . PHE A 1 71 ? -13.643 0.144 14.120 1.00 96.69 71 PHE A O 1
ATOM 578 N N . ARG A 1 72 ? -14.496 2.177 13.757 1.00 94.56 72 ARG A N 1
ATOM 579 C CA . ARG A 1 72 ? -14.051 2.779 15.033 1.00 94.56 72 ARG A CA 1
ATOM 580 C C . ARG A 1 72 ? -14.312 1.947 16.301 1.00 94.56 72 ARG A C 1
ATOM 582 O O . ARG A 1 72 ? -13.608 2.099 17.290 1.00 94.56 72 ARG A O 1
ATOM 589 N N . LYS A 1 73 ? -15.351 1.099 16.301 1.00 95.69 73 LYS A N 1
ATOM 590 C CA . LYS A 1 73 ? -15.719 0.209 17.427 1.00 95.69 73 LYS A CA 1
ATOM 591 C C . LYS A 1 73 ? -15.126 -1.201 17.313 1.00 95.69 73 LYS A C 1
ATOM 593 O O . LYS A 1 73 ? -15.191 -1.969 18.266 1.00 95.69 73 LYS A O 1
ATOM 598 N N . HIS A 1 74 ? -14.571 -1.538 16.154 1.00 96.00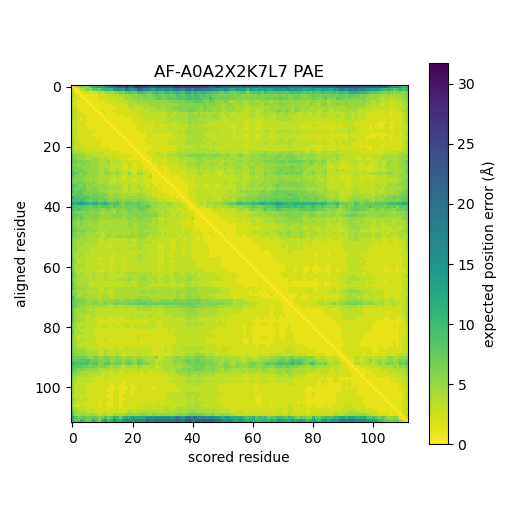 74 HIS A N 1
ATOM 599 C CA . HIS A 1 74 ? -14.072 -2.860 15.794 1.00 96.00 74 HIS A CA 1
ATOM 600 C C . HIS A 1 74 ? -12.752 -2.727 15.028 1.00 96.00 74 HIS A C 1
ATOM 602 O O . HIS A 1 74 ? -12.636 -3.196 13.898 1.00 96.00 74 HIS A O 1
ATOM 608 N N . LEU A 1 75 ? -11.757 -2.079 15.643 1.00 94.69 75 LEU A N 1
ATOM 609 C CA . LEU A 1 75 ? -10.498 -1.715 14.981 1.00 94.69 75 LEU A CA 1
ATOM 610 C C . LEU A 1 75 ? -9.776 -2.917 14.360 1.00 94.69 75 LEU A C 1
ATOM 612 O O . LEU A 1 75 ? -9.222 -2.785 13.279 1.00 94.69 75 LEU A O 1
ATOM 616 N N . PHE A 1 76 ? -9.841 -4.097 14.985 1.00 94.94 76 PHE A N 1
ATOM 617 C CA . PHE A 1 76 ? -9.257 -5.321 14.424 1.00 94.94 76 PHE A CA 1
ATOM 618 C C . PHE A 1 76 ? -9.944 -5.770 13.124 1.00 94.94 76 PHE A C 1
ATOM 620 O O . PHE A 1 76 ? -9.276 -6.124 12.160 1.00 94.94 76 PHE A O 1
ATOM 627 N N . ILE A 1 77 ? -11.280 -5.714 13.068 1.00 96.38 77 ILE A N 1
ATOM 628 C CA . ILE A 1 77 ? -12.025 -6.000 11.832 1.00 96.38 77 ILE A CA 1
ATOM 629 C C . ILE A 1 77 ? -11.703 -4.926 10.791 1.00 96.38 77 ILE A C 1
ATOM 631 O O . ILE A 1 77 ? -11.464 -5.249 9.632 1.00 96.38 77 ILE A O 1
ATOM 635 N N . GLY A 1 78 ? -11.630 -3.664 11.223 1.00 96.94 78 GLY A N 1
ATOM 636 C CA . GLY A 1 78 ? -11.195 -2.554 10.386 1.00 96.94 78 GLY A CA 1
ATOM 637 C C . GLY A 1 78 ? -9.822 -2.785 9.776 1.00 96.94 78 GLY A C 1
ATOM 638 O O . GLY A 1 78 ? -9.663 -2.550 8.587 1.00 96.94 78 GLY A O 1
ATOM 639 N N . LEU A 1 79 ? -8.861 -3.278 10.559 1.00 96.94 79 LEU A N 1
ATOM 640 C CA . LEU A 1 79 ? -7.519 -3.615 10.098 1.00 96.94 79 LEU A CA 1
ATOM 641 C C . LEU A 1 79 ? -7.580 -4.673 8.998 1.00 96.94 79 LEU A C 1
ATOM 643 O O . LEU A 1 79 ? -7.114 -4.414 7.898 1.00 96.94 79 LEU A O 1
ATOM 647 N N . VAL A 1 80 ? -8.223 -5.816 9.259 1.00 97.31 80 VAL A N 1
ATOM 648 C CA . VAL A 1 80 ? -8.332 -6.910 8.277 1.00 97.31 80 VAL A CA 1
ATOM 649 C C . VAL A 1 80 ? -8.995 -6.433 6.984 1.00 97.31 80 VAL A C 1
ATOM 651 O O . VAL A 1 80 ? -8.472 -6.673 5.899 1.00 97.31 80 VAL A O 1
ATOM 654 N N . VAL A 1 81 ? -10.122 -5.723 7.087 1.00 97.56 81 VAL A N 1
ATOM 655 C CA . VAL A 1 81 ? -10.836 -5.194 5.916 1.00 97.56 81 VAL A CA 1
ATOM 656 C C . VAL A 1 81 ? -9.976 -4.177 5.169 1.00 97.56 81 VAL A C 1
ATOM 658 O O . VAL A 1 81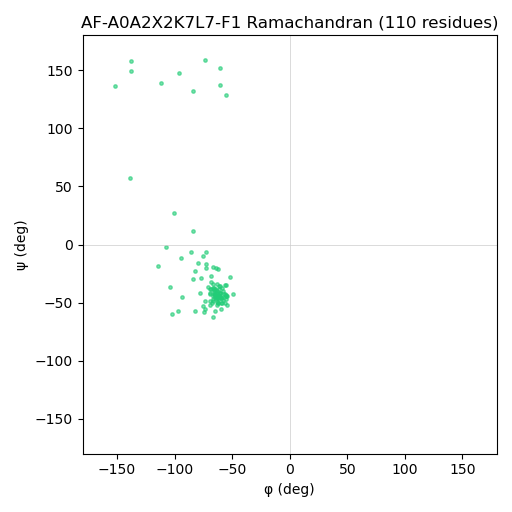 ? -9.867 -4.254 3.952 1.00 97.56 81 VAL A O 1
ATOM 661 N N . SER A 1 82 ? -9.334 -3.253 5.883 1.00 97.62 82 SER A N 1
ATOM 662 C CA . SER A 1 82 ? -8.481 -2.223 5.291 1.00 97.62 82 SER A CA 1
ATOM 663 C C . SER A 1 82 ? -7.294 -2.829 4.545 1.00 97.62 82 SER A C 1
ATOM 665 O O . SER A 1 82 ? -7.050 -2.455 3.404 1.00 97.62 82 SER A O 1
ATOM 667 N N . SER A 1 83 ? -6.616 -3.824 5.125 1.00 97.69 83 SER A N 1
ATOM 668 C CA . SER A 1 83 ? -5.486 -4.507 4.484 1.00 97.69 83 SER A CA 1
ATOM 669 C C . SER A 1 83 ? -5.906 -5.317 3.254 1.00 97.69 83 SER A C 1
ATOM 671 O O . SER A 1 83 ? -5.187 -5.323 2.259 1.00 97.69 83 SER A O 1
ATOM 673 N N . LEU A 1 84 ? -7.077 -5.966 3.286 1.00 97.56 84 LEU A N 1
ATOM 674 C CA . LEU A 1 84 ? -7.619 -6.678 2.122 1.00 97.56 84 LEU A CA 1
ATOM 675 C C . LEU A 1 84 ? -7.984 -5.715 0.987 1.00 97.56 84 LEU A C 1
ATOM 677 O O . LEU A 1 84 ? -7.647 -5.976 -0.165 1.00 97.56 84 LEU A O 1
ATOM 681 N N . VAL A 1 85 ? -8.636 -4.593 1.311 1.00 97.62 85 VAL A N 1
ATOM 682 C CA . VAL A 1 85 ? -8.977 -3.566 0.316 1.00 97.62 85 VAL A CA 1
ATOM 683 C C . VAL A 1 85 ? -7.705 -2.936 -0.251 1.00 97.62 85 VAL A C 1
ATOM 685 O O . VAL A 1 85 ? -7.598 -2.802 -1.466 1.00 97.62 85 VAL A O 1
ATOM 688 N N . PHE A 1 86 ? -6.725 -2.615 0.597 1.00 97.00 86 PHE A N 1
ATOM 689 C CA . PHE A 1 86 ? -5.421 -2.101 0.177 1.00 97.00 86 PHE A CA 1
ATOM 690 C C . PHE A 1 86 ? -4.759 -3.039 -0.832 1.00 97.00 86 PHE A C 1
ATOM 692 O O . PHE A 1 86 ? -4.429 -2.606 -1.931 1.00 97.00 86 PHE A O 1
ATOM 699 N N . ALA A 1 87 ? -4.653 -4.332 -0.510 1.00 96.81 87 ALA A N 1
ATOM 700 C CA . ALA A 1 87 ? -4.086 -5.313 -1.426 1.00 96.81 87 ALA A CA 1
ATOM 701 C C . ALA A 1 87 ? -4.858 -5.378 -2.749 1.00 96.81 87 ALA A C 1
ATOM 703 O O . ALA A 1 87 ? -4.249 -5.327 -3.808 1.00 96.81 87 ALA A O 1
ATOM 704 N N . SER A 1 88 ? -6.193 -5.410 -2.700 1.00 95.12 88 SER A N 1
ATOM 705 C CA . SER A 1 88 ? -7.029 -5.514 -3.905 1.00 95.12 88 SER A CA 1
ATOM 706 C C . SER A 1 88 ? -6.926 -4.327 -4.867 1.00 95.12 88 SER A C 1
ATOM 708 O O . SER A 1 88 ? -7.291 -4.468 -6.029 1.00 95.12 88 SER A O 1
ATOM 710 N N . LEU A 1 89 ? -6.464 -3.167 -4.388 1.00 95.06 89 LEU A N 1
ATOM 711 C CA . LEU A 1 89 ? -6.284 -1.966 -5.204 1.00 95.06 89 LEU A CA 1
ATOM 712 C C . LEU A 1 89 ? -4.935 -1.918 -5.931 1.00 95.06 89 LEU A C 1
ATOM 714 O O . LEU A 1 89 ? -4.732 -1.021 -6.742 1.00 95.06 89 LEU A O 1
ATOM 718 N N . HIS A 1 90 ? -4.032 -2.859 -5.654 1.00 93.19 90 HIS A N 1
ATOM 719 C CA . HIS A 1 90 ? -2.761 -2.981 -6.360 1.00 93.19 90 HIS A CA 1
ATOM 720 C C . HIS A 1 90 ? -2.880 -4.009 -7.485 1.00 93.19 90 HIS A C 1
ATOM 722 O O . HIS A 1 90 ? -3.609 -4.991 -7.364 1.00 93.19 90 HIS A O 1
ATOM 728 N N . GLU A 1 91 ? -2.161 -3.808 -8.585 1.00 90.44 91 GLU A N 1
ATOM 729 C CA . GLU A 1 91 ? -2.210 -4.739 -9.712 1.00 90.44 91 GLU A CA 1
ATOM 730 C C . GLU A 1 91 ? -1.260 -5.927 -9.527 1.00 90.44 91 GLU A C 1
ATOM 732 O O . GLU A 1 91 ? -0.079 -5.778 -9.197 1.00 90.44 91 GLU A O 1
ATOM 737 N N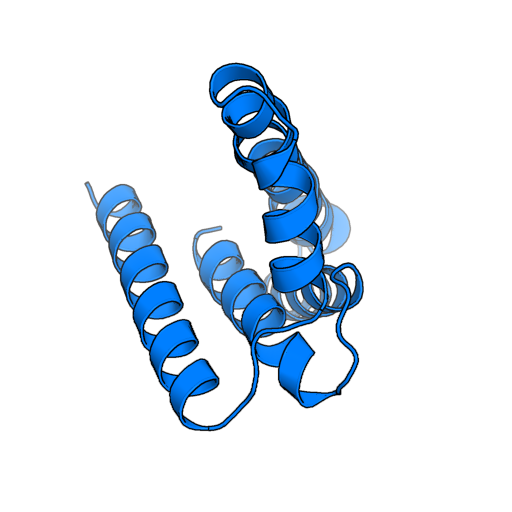 . SER A 1 92 ? -1.783 -7.133 -9.759 1.00 89.62 92 SER A N 1
ATOM 738 C CA . SER A 1 92 ? -0.991 -8.357 -9.775 1.00 89.62 92 SER A CA 1
ATOM 739 C C . SER A 1 92 ? -1.608 -9.419 -10.680 1.00 89.62 92 SER A C 1
ATOM 741 O O . SER A 1 92 ? -2.805 -9.692 -10.611 1.00 89.62 92 SER A O 1
ATOM 743 N N . ASP A 1 93 ? -0.768 -10.087 -11.468 1.00 87.88 93 ASP A N 1
ATOM 744 C CA . ASP A 1 93 ? -1.176 -11.182 -12.357 1.00 87.88 93 ASP A CA 1
ATOM 745 C C . ASP A 1 93 ? -1.467 -12.501 -11.619 1.00 87.88 93 ASP A C 1
ATOM 747 O O . ASP A 1 93 ? -1.968 -13.463 -12.208 1.00 87.88 93 ASP A O 1
ATOM 751 N N . THR A 1 94 ? -1.138 -12.591 -10.325 1.00 90.69 94 THR A N 1
ATOM 752 C CA . THR A 1 94 ? -1.274 -13.828 -9.546 1.00 90.69 94 THR A CA 1
ATOM 753 C C . THR A 1 94 ? -1.846 -13.566 -8.160 1.00 90.69 94 THR A C 1
ATOM 755 O O . THR A 1 94 ? -1.573 -12.548 -7.533 1.00 90.69 94 THR A O 1
ATOM 758 N N . TRP A 1 95 ? -2.580 -14.542 -7.618 1.00 90.38 95 TRP A N 1
ATOM 759 C CA . TRP A 1 95 ? -3.100 -14.476 -6.246 1.00 90.38 95 TRP A CA 1
ATOM 760 C C . TRP A 1 95 ? -2.003 -14.254 -5.200 1.00 90.38 95 TRP A C 1
ATOM 762 O O . TRP A 1 95 ? -2.231 -13.573 -4.204 1.00 90.38 95 TRP A O 1
ATOM 772 N N . ILE A 1 96 ? -0.816 -14.824 -5.423 1.00 93.25 96 ILE A N 1
ATOM 773 C CA . ILE A 1 96 ? 0.313 -14.693 -4.502 1.00 93.25 96 ILE A CA 1
ATOM 774 C C . ILE A 1 96 ? 1.000 -13.330 -4.620 1.00 93.25 96 ILE A C 1
ATOM 776 O O . ILE A 1 96 ? 1.496 -12.826 -3.619 1.00 93.25 96 ILE A O 1
ATOM 780 N N . GLY A 1 97 ? 0.963 -12.685 -5.786 1.00 93.31 97 GLY A N 1
ATOM 781 C CA . GLY A 1 97 ? 1.543 -11.356 -5.968 1.00 93.31 97 GLY A 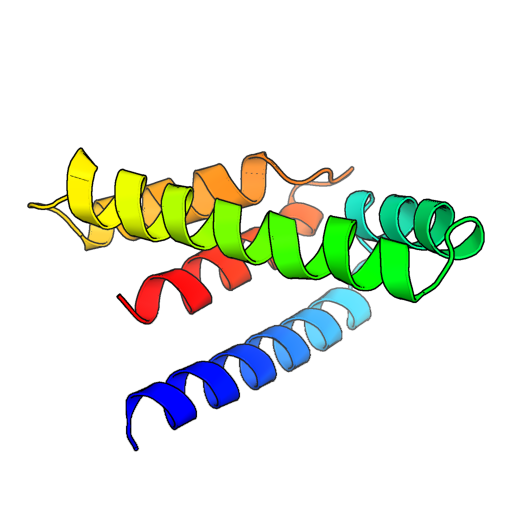CA 1
ATOM 782 C C . GLY A 1 97 ? 0.755 -10.223 -5.309 1.00 93.31 97 GLY A C 1
ATOM 783 O O . GLY A 1 97 ? 1.259 -9.109 -5.229 1.00 93.31 97 GLY A O 1
ATOM 784 N N . TYR A 1 98 ? -0.423 -10.509 -4.748 1.00 95.75 98 TYR A N 1
ATOM 785 C CA . TYR A 1 98 ? -1.121 -9.612 -3.822 1.00 95.75 98 TYR A CA 1
ATOM 786 C C . TYR A 1 98 ? -0.569 -9.657 -2.389 1.00 95.75 98 TYR A C 1
ATOM 788 O O . TYR A 1 98 ? -0.871 -8.778 -1.576 1.00 95.75 98 TYR A O 1
ATOM 796 N N . LEU A 1 99 ? 0.217 -10.684 -2.052 1.00 95.88 99 LEU A N 1
ATOM 797 C CA . LEU A 1 99 ? 0.726 -10.902 -0.701 1.00 95.88 99 LEU A CA 1
ATOM 798 C C . LEU A 1 99 ? 1.601 -9.737 -0.202 1.00 95.88 99 LEU A C 1
ATOM 800 O O . LEU A 1 99 ? 1.375 -9.332 0.943 1.00 95.88 99 LEU A O 1
ATOM 804 N N . PRO A 1 100 ? 2.499 -9.142 -1.023 1.00 96.44 100 PRO A N 1
ATOM 805 C CA . PRO A 1 100 ? 3.275 -7.968 -0.631 1.00 96.44 100 PRO A CA 1
ATOM 806 C C . PRO A 1 100 ? 2.447 -6.790 -0.144 1.00 96.44 100 PRO A C 1
ATOM 808 O O . PRO A 1 100 ? 2.702 -6.204 0.913 1.00 96.44 100 PRO A O 1
ATOM 811 N N . TYR A 1 101 ? 1.374 -6.502 -0.867 1.00 96.56 101 TYR A N 1
ATOM 812 C CA . TYR A 1 101 ? 0.461 -5.426 -0.521 1.00 96.56 101 TYR A CA 1
ATOM 813 C C . TYR A 1 101 ? -0.364 -5.779 0.720 1.00 96.56 101 TYR A C 1
ATOM 815 O O . TYR A 1 101 ? -0.583 -4.927 1.580 1.00 96.56 101 TYR A O 1
ATOM 823 N N . LEU A 1 102 ? -0.761 -7.046 0.875 1.00 97.19 102 LEU A N 1
ATOM 824 C CA . LEU A 1 102 ? -1.531 -7.496 2.032 1.00 97.19 102 LEU A CA 1
ATOM 825 C C . LEU A 1 102 ? -0.751 -7.353 3.342 1.00 97.19 102 LEU A C 1
ATOM 827 O O . LEU A 1 102 ? -1.270 -6.745 4.282 1.00 97.19 102 LEU A O 1
ATOM 831 N N . TYR A 1 103 ? 0.478 -7.880 3.434 1.00 96.69 103 TYR A N 1
ATOM 832 C CA . TYR A 1 103 ? 1.242 -7.729 4.678 1.00 96.69 103 TYR A CA 1
ATOM 833 C C . TYR A 1 103 ? 1.663 -6.283 4.918 1.00 96.69 103 TYR A C 1
ATOM 835 O O . TYR A 1 103 ? 1.662 -5.862 6.071 1.00 96.69 103 TYR A O 1
ATOM 843 N N . SER A 1 104 ? 1.936 -5.497 3.872 1.00 95.38 104 SER A N 1
ATOM 844 C CA . SER A 1 104 ? 2.232 -4.068 4.018 1.00 95.38 104 SER A CA 1
ATOM 845 C C . SER A 1 104 ? 1.034 -3.319 4.599 1.00 95.38 104 SER A C 1
ATOM 847 O O . SER A 1 104 ? 1.170 -2.591 5.583 1.00 95.38 104 SER A O 1
ATOM 849 N N . GLY A 1 105 ? -0.168 -3.585 4.082 1.00 95.69 105 GLY A N 1
ATOM 850 C CA . GLY A 1 105 ? -1.415 -3.035 4.607 1.00 95.69 105 GLY A CA 1
ATOM 851 C C . GLY A 1 105 ? -1.688 -3.438 6.060 1.00 95.69 105 GLY A C 1
ATOM 852 O O . GLY A 1 105 ? -2.221 -2.633 6.825 1.00 95.69 105 GLY A O 1
ATOM 853 N N . VAL A 1 106 ? -1.328 -4.660 6.473 1.00 96.50 106 VAL A N 1
ATOM 854 C CA . VAL A 1 106 ? -1.429 -5.088 7.882 1.00 96.50 106 VAL A CA 1
ATOM 855 C C . VAL A 1 106 ? -0.400 -4.354 8.734 1.00 96.50 106 VAL A C 1
ATOM 857 O O . VAL A 1 106 ? -0.764 -3.750 9.739 1.00 96.50 106 VAL A O 1
ATOM 860 N N . ILE A 1 107 ? 0.872 -4.378 8.334 1.00 95.19 107 ILE A N 1
ATOM 861 C CA . ILE A 1 107 ? 1.989 -3.804 9.089 1.00 95.19 107 ILE A CA 1
ATOM 862 C C . ILE A 1 107 ? 1.765 -2.306 9.303 1.00 95.19 107 ILE A C 1
ATOM 864 O O . ILE A 1 107 ? 1.775 -1.860 10.447 1.00 95.19 107 ILE A O 1
ATOM 868 N N . PHE A 1 108 ? 1.451 -1.545 8.252 1.00 92.44 108 PHE A N 1
ATOM 869 C CA . PHE A 1 108 ? 1.139 -0.119 8.381 1.00 92.44 108 PHE A CA 1
ATOM 870 C C . PHE A 1 108 ? -0.117 0.147 9.215 1.00 92.44 108 PHE A C 1
ATOM 872 O O . PHE A 1 108 ? -0.173 1.128 9.957 1.00 92.44 108 PHE A O 1
ATOM 879 N N . GLY A 1 109 ? -1.113 -0.737 9.140 1.00 91.06 109 GLY A N 1
ATOM 880 C CA . GLY A 1 109 ? -2.336 -0.617 9.923 1.00 91.06 109 GLY A CA 1
ATOM 881 C C . GLY A 1 109 ? -2.172 -0.927 11.418 1.00 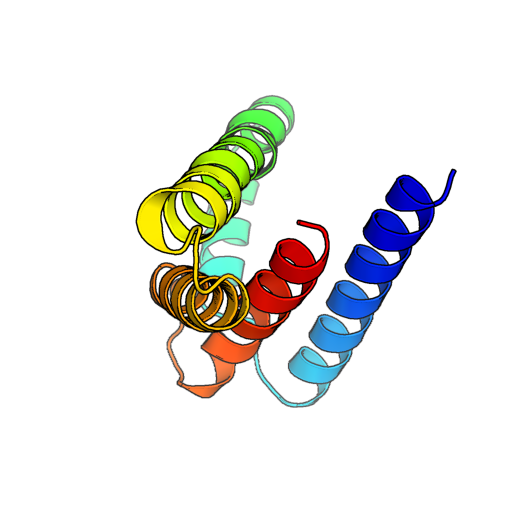91.06 109 GLY A C 1
ATOM 882 O O . GLY A 1 109 ? -2.995 -0.483 12.217 1.00 91.06 109 GLY A O 1
ATOM 883 N N . LEU A 1 110 ? -1.116 -1.644 11.822 1.00 88.38 110 LEU A N 1
ATOM 884 C CA . LEU A 1 110 ? -0.833 -1.962 13.230 1.00 88.38 110 LEU A CA 1
ATOM 885 C C . LEU A 1 110 ? -0.338 -0.756 14.039 1.00 88.38 110 LEU A C 1
ATOM 887 O O . LEU A 1 110 ? -0.378 -0.786 15.267 1.00 88.38 110 LEU A O 1
ATOM 891 N N . TYR A 1 111 ? 0.113 0.309 13.374 1.00 72.94 111 TYR A N 1
ATOM 892 C CA . TYR A 1 111 ? 0.632 1.517 14.024 1.00 72.94 111 TYR A CA 1
ATOM 893 C C . TYR A 1 111 ? -0.458 2.520 14.436 1.00 72.94 111 TYR A C 1
ATOM 895 O O . TYR A 1 111 ? -0.142 3.661 14.783 1.00 72.94 111 TYR A O 1
ATOM 903 N N . ILE A 1 112 ? -1.732 2.108 14.388 1.00 65.88 112 ILE A N 1
ATOM 904 C CA . ILE A 1 112 ? -2.913 2.957 14.594 1.00 65.88 112 ILE A CA 1
ATOM 905 C C . ILE A 1 112 ? -3.341 3.068 16.046 1.00 65.88 112 ILE A C 1
ATOM 907 O O . ILE A 1 112 ? -3.545 2.029 16.704 1.00 65.88 112 ILE A O 1
#

Secondary structure (DSSP, 8-state):
-HHHHHHHHHHHHHHHHHHHHHHHSPPPHHHHHHHHHHTTS-HHHHIIIIIIHHHHHHIIIIIIIIIIIITTT-HHHHHHHHHHHHHHTS--SSTGGGHHHHHHHHHHHTT-

InterPro domains:
  IPR003675 CAAX prenyl protease 2/Lysostaphin resistance protein A-like domain [PF02517] (44-111)
  IPR052710 CAAX motif-specific protease [PTHR36435] (2-110)

Organism: Staphylococcus aureus (NCBI:txid1280)

pLDDT: mean 92.73, std 5.79, range [60.0, 97.69]

Mean predicted aligned error: 3.65 Å

Sequence (112 aa):
MSQVIYIIGGALLIYGLDHLYLHFHDVPTNEQELDRELQHMPLYMSIVTIAIIPAIVEEIVFRGMIIRVVFRKHLFIGLVVSSLVFASLHESDTWIGYLPYLYSGVIFGLYI